Protein AF-A0A1S2WBI8-F1 (afdb_monomer_lite)

Secondary structure (DSSP, 8-state):
--HHHHHHHHHHHHHHHHHHHHHHHHHHHHH--THHHHHHHHHHHHHHHHHHHHHHHHHHHTTT-

Radius of gyration: 14.91 Å; chains: 1; bounding box: 34×15×41 Å

Sequence (65 aa):
MSPGLLKMWISFAGIGLFAISVLLVTISRTKLTGFWQFLMSTVAVLCFIIASIIMVFIVMAGPSA

Foldseek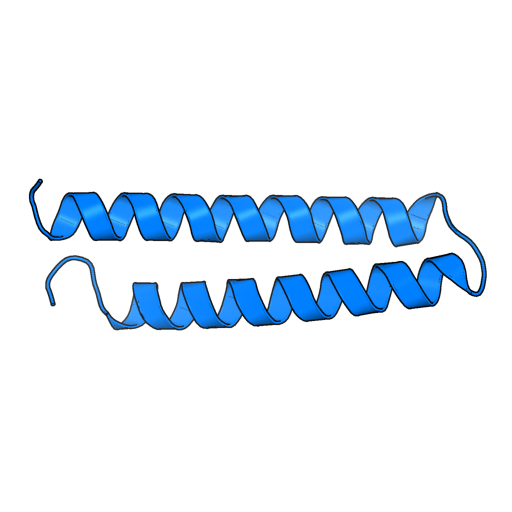 3Di:
DPLLVVLVVLLVVLVVLQVVLVVQLVCLVPPDDDPSSVVSNVVSVVSNVVSVVSNVVSVVVPSPD

pLDDT: mean 72.97, std 7.6, range [51.09, 83.25]

Structure (mmCIF, N/CA/C/O backbone):
data_AF-A0A1S2WBI8-F1
#
_entry.id   AF-A0A1S2WBI8-F1
#
loop_
_atom_site.group_PDB
_atom_site.id
_atom_site.type_symbol
_atom_site.label_atom_id
_atom_site.label_alt_id
_atom_site.label_comp_id
_atom_site.label_asym_id
_atom_site.label_entity_id
_atom_site.label_seq_id
_atom_site.pdbx_PDB_ins_code
_atom_site.Cartn_x
_atom_site.Cartn_y
_atom_site.Cartn_z
_atom_site.occupancy
_atom_site.B_iso_or_equiv
_atom_site.auth_seq_id
_atom_site.auth_comp_id
_atom_site.auth_asym_id
_atom_site.auth_atom_id
_atom_site.pdbx_PDB_model_num
ATOM 1 N N . MET A 1 1 ? 18.682 9.386 -18.676 1.00 56.25 1 MET A N 1
ATOM 2 C CA . MET A 1 1 ? 18.268 8.260 -17.807 1.00 56.25 1 MET A CA 1
ATOM 3 C C . MET A 1 1 ? 17.851 7.114 -18.712 1.00 56.25 1 MET A C 1
ATOM 5 O O . MET A 1 1 ? 17.148 7.382 -19.677 1.00 56.25 1 MET A O 1
ATOM 9 N N . SER A 1 2 ? 18.300 5.882 -18.453 1.00 74.75 2 SER A N 1
ATOM 10 C CA . SER A 1 2 ? 17.769 4.709 -19.166 1.00 74.75 2 SER A CA 1
ATOM 11 C C . SER A 1 2 ? 16.264 4.580 -18.867 1.00 74.75 2 SER A C 1
ATOM 13 O O . SER A 1 2 ? 15.887 4.781 -17.706 1.00 74.75 2 SER A O 1
ATOM 15 N N . PRO A 1 3 ? 15.408 4.249 -19.854 1.00 75.12 3 PRO A N 1
ATOM 16 C CA . PRO A 1 3 ? 13.971 4.043 -19.644 1.00 75.12 3 PRO A CA 1
ATOM 17 C C . PRO A 1 3 ? 13.664 3.087 -18.480 1.00 75.12 3 PRO A C 1
ATOM 19 O O . PRO A 1 3 ? 12.727 3.319 -17.717 1.00 75.12 3 PRO A O 1
ATOM 22 N N . GLY A 1 4 ? 14.506 2.066 -18.281 1.00 73.94 4 GLY A N 1
ATOM 23 C CA . GLY A 1 4 ? 14.372 1.110 -17.180 1.00 73.94 4 GLY A CA 1
ATOM 24 C C . GLY A 1 4 ? 14.654 1.711 -15.798 1.00 73.94 4 GLY A C 1
ATOM 25 O O . GLY A 1 4 ? 13.978 1.371 -14.830 1.00 73.94 4 GLY A O 1
ATOM 26 N N . LEU A 1 5 ? 15.594 2.660 -15.692 1.00 77.25 5 LEU A N 1
ATOM 27 C CA . LEU A 1 5 ? 15.921 3.305 -14.414 1.00 77.25 5 LEU A CA 1
ATOM 28 C C . LEU A 1 5 ? 14.788 4.235 -13.948 1.00 77.25 5 LEU A C 1
ATOM 30 O O . LEU A 1 5 ? 14.493 4.304 -12.758 1.00 77.25 5 LEU A O 1
ATOM 34 N N . LEU A 1 6 ? 14.118 4.911 -14.888 1.00 77.56 6 LEU A N 1
ATOM 35 C CA . LEU A 1 6 ? 12.965 5.768 -14.597 1.00 77.56 6 LEU A CA 1
ATOM 36 C C . LEU A 1 6 ? 11.779 4.945 -14.065 1.00 77.56 6 LEU A C 1
ATOM 38 O O . LEU A 1 6 ? 11.185 5.289 -13.046 1.00 77.56 6 LEU A O 1
ATOM 42 N N . LYS A 1 7 ? 11.478 3.817 -14.722 1.00 68.88 7 LYS A N 1
ATOM 43 C CA . LYS A 1 7 ? 10.424 2.879 -14.306 1.00 68.88 7 LYS A CA 1
ATOM 44 C C . LYS A 1 7 ? 10.671 2.314 -12.902 1.00 68.88 7 LYS A C 1
ATOM 46 O O . LYS A 1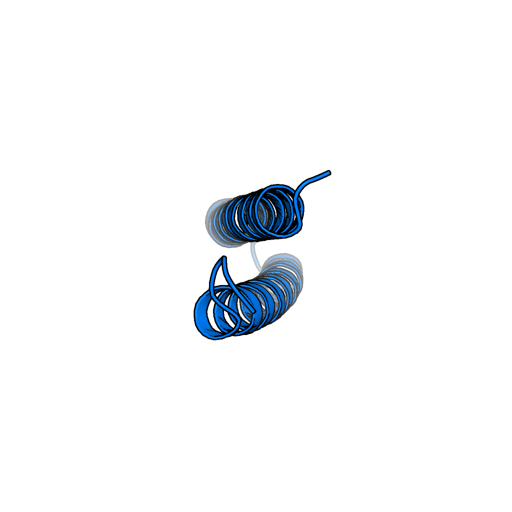 7 ? 9.737 2.195 -12.116 1.00 68.88 7 LYS A O 1
ATOM 51 N N . MET A 1 8 ? 11.930 2.040 -12.557 1.00 79.75 8 MET A N 1
ATOM 52 C CA . MET A 1 8 ? 12.309 1.532 -11.236 1.00 79.75 8 MET A CA 1
ATOM 53 C C . MET A 1 8 ? 12.075 2.558 -10.115 1.00 79.75 8 MET A C 1
ATOM 55 O O . MET A 1 8 ? 11.545 2.205 -9.062 1.00 79.75 8 MET A O 1
ATOM 59 N N . TRP A 1 9 ? 12.408 3.832 -10.346 1.00 79.00 9 TRP A N 1
ATOM 60 C CA . TRP A 1 9 ? 12.110 4.920 -9.404 1.00 79.00 9 TRP A CA 1
ATOM 61 C C . TRP A 1 9 ? 10.603 5.132 -9.213 1.00 79.00 9 TRP A C 1
ATOM 63 O O . TRP A 1 9 ? 10.152 5.362 -8.091 1.00 79.00 9 TRP A O 1
ATOM 73 N N . ILE A 1 10 ? 9.821 4.987 -10.287 1.00 75.25 10 ILE A N 1
ATOM 74 C CA . ILE A 1 10 ? 8.355 5.018 -10.234 1.00 75.25 10 ILE A CA 1
ATOM 75 C C . ILE A 1 10 ? 7.801 3.855 -9.377 1.00 75.25 10 ILE A C 1
ATOM 77 O O . ILE A 1 10 ? 6.932 4.090 -8.535 1.00 75.25 10 ILE A O 1
ATOM 81 N N . SER A 1 11 ? 8.342 2.633 -9.493 1.00 73.94 11 SER A N 1
ATOM 82 C CA . SER A 1 11 ? 7.993 1.520 -8.586 1.00 73.94 11 SER A CA 1
ATOM 83 C C . SER A 1 11 ? 8.346 1.823 -7.133 1.00 73.94 11 SER A C 1
ATOM 85 O O . SER A 1 11 ? 7.558 1.541 -6.233 1.00 73.94 11 SER A O 1
ATOM 87 N N . PHE A 1 12 ? 9.520 2.409 -6.890 1.00 79.88 12 PHE A N 1
ATOM 88 C CA . PHE A 1 12 ? 9.979 2.759 -5.544 1.00 79.88 12 PHE A CA 1
ATOM 89 C C . PHE A 1 12 ? 9.048 3.778 -4.875 1.00 79.88 12 PHE A C 1
ATOM 91 O O . PHE A 1 12 ? 8.707 3.633 -3.701 1.00 79.88 12 PHE A O 1
ATOM 98 N N . ALA A 1 13 ? 8.575 4.763 -5.644 1.00 80.12 13 ALA A N 1
ATOM 99 C CA . ALA A 1 13 ? 7.563 5.710 -5.194 1.00 80.12 13 ALA A CA 1
ATOM 100 C C . ALA A 1 13 ? 6.226 5.014 -4.877 1.00 80.12 13 ALA A C 1
ATOM 102 O O . ALA A 1 13 ? 5.626 5.302 -3.843 1.00 80.12 13 ALA A O 1
ATOM 103 N N . GLY A 1 14 ? 5.788 4.058 -5.706 1.00 73.69 14 GLY A N 1
ATOM 104 C CA . GLY A 1 14 ? 4.572 3.268 -5.468 1.00 73.69 14 GLY A CA 1
ATOM 105 C C . GLY A 1 14 ? 4.635 2.416 -4.194 1.00 73.69 14 GLY A C 1
ATOM 106 O O . GLY A 1 14 ? 3.698 2.422 -3.395 1.00 73.69 14 GLY A O 1
ATOM 107 N N . ILE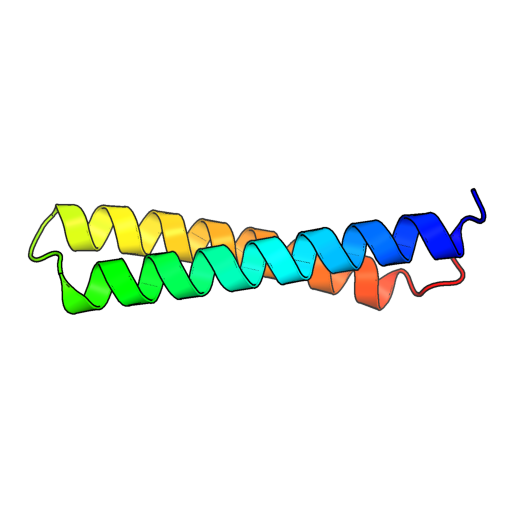 A 1 15 ? 5.765 1.744 -3.952 1.00 81.25 15 ILE A N 1
ATOM 108 C CA . ILE A 1 15 ? 6.008 0.960 -2.729 1.00 81.25 15 ILE A CA 1
ATOM 109 C C . ILE A 1 15 ? 6.056 1.880 -1.497 1.00 81.25 15 ILE A C 1
ATOM 111 O O . ILE A 1 15 ? 5.466 1.560 -0.463 1.00 81.25 15 ILE A O 1
ATOM 115 N N . GLY A 1 16 ? 6.697 3.049 -1.610 1.00 81.12 16 GLY A N 1
ATOM 116 C CA . GLY A 1 16 ? 6.714 4.062 -0.553 1.00 81.12 16 GLY A CA 1
ATOM 117 C C . GLY A 1 16 ? 5.313 4.576 -0.203 1.00 81.12 16 GLY A C 1
ATOM 118 O O . GLY A 1 16 ? 4.963 4.665 0.974 1.00 81.12 16 GLY A O 1
ATOM 119 N N . LEU A 1 17 ? 4.476 4.835 -1.214 1.00 74.56 17 LEU A N 1
ATOM 120 C CA . LEU A 1 17 ? 3.082 5.248 -1.024 1.00 74.56 17 LEU A CA 1
ATOM 121 C C . LEU A 1 17 ? 2.262 4.166 -0.301 1.00 74.56 17 LEU A C 1
ATOM 123 O O . LEU A 1 17 ? 1.477 4.468 0.599 1.00 74.56 17 LEU A O 1
ATOM 127 N N . PHE A 1 18 ? 2.487 2.898 -0.651 1.00 77.31 18 PHE A N 1
ATOM 128 C CA . PHE A 1 18 ? 1.827 1.755 -0.023 1.00 77.31 18 PHE A CA 1
ATOM 129 C C . PHE A 1 18 ? 2.200 1.618 1.461 1.00 77.31 18 PHE A C 1
ATOM 131 O O . PHE A 1 18 ? 1.324 1.417 2.307 1.00 77.31 18 PHE A O 1
ATOM 138 N N . ALA A 1 19 ? 3.480 1.808 1.799 1.00 80.19 19 ALA A N 1
ATOM 139 C CA . ALA A 1 19 ? 3.954 1.804 3.181 1.00 80.19 19 ALA A CA 1
ATOM 140 C C . ALA A 1 19 ? 3.312 2.926 4.019 1.00 80.19 19 ALA A C 1
ATOM 142 O O . ALA A 1 19 ? 2.854 2.679 5.137 1.00 80.19 19 ALA A O 1
ATOM 143 N N . ILE A 1 20 ? 3.200 4.139 3.464 1.00 79.19 20 ILE A N 1
ATOM 144 C CA . ILE A 1 20 ? 2.525 5.272 4.121 1.00 79.19 20 ILE A CA 1
ATOM 145 C C . ILE A 1 20 ? 1.041 4.959 4.351 1.00 79.19 20 ILE A C 1
ATOM 147 O O . ILE A 1 20 ? 0.515 5.226 5.432 1.00 79.19 20 ILE A O 1
ATOM 151 N N . SER A 1 21 ? 0.374 4.343 3.372 1.00 74.94 21 SER A N 1
ATOM 152 C CA . SER A 1 21 ? -1.035 3.957 3.482 1.00 74.94 21 SER A CA 1
ATOM 153 C C . SER A 1 21 ? -1.272 2.946 4.610 1.00 74.94 21 SER A C 1
ATOM 155 O O . SER A 1 21 ? -2.199 3.113 5.405 1.00 74.94 21 SER A O 1
ATOM 157 N N . VAL A 1 22 ? -0.414 1.927 4.731 1.00 75.44 22 VAL A N 1
ATOM 158 C CA . VAL A 1 22 ? -0.492 0.927 5.811 1.00 75.44 22 VAL A CA 1
ATOM 159 C C . VAL A 1 22 ? -0.241 1.559 7.183 1.00 75.44 22 VAL A C 1
ATOM 161 O O . VAL A 1 22 ? -0.958 1.243 8.138 1.00 75.44 22 VAL A O 1
ATOM 164 N N . LEU A 1 23 ? 0.714 2.489 7.296 1.00 78.31 23 LEU A N 1
ATOM 165 C CA . LEU A 1 23 ? 0.956 3.229 8.540 1.00 78.31 23 LEU A CA 1
ATOM 166 C C . LEU A 1 23 ? -0.260 4.078 8.936 1.00 78.31 23 LEU A C 1
ATOM 168 O O . LEU A 1 23 ? -0.686 4.028 10.091 1.00 78.31 23 LEU A O 1
ATOM 172 N N . LEU A 1 24 ? -0.868 4.789 7.981 1.00 70.88 24 LEU A N 1
ATOM 173 C CA . LEU A 1 24 ? -2.082 5.576 8.218 1.00 70.88 24 LEU A CA 1
ATOM 174 C C . LEU A 1 24 ? -3.257 4.700 8.681 1.00 70.88 24 LEU A C 1
ATOM 176 O O . LEU A 1 24 ? -3.923 5.051 9.656 1.00 70.88 24 LEU A O 1
ATOM 180 N N . VAL A 1 25 ? -3.488 3.545 8.037 1.00 73.31 25 VAL A N 1
ATOM 181 C CA . VAL A 1 25 ? -4.511 2.570 8.475 1.00 73.31 25 VAL A CA 1
ATOM 182 C C . VAL A 1 25 ? -4.238 2.112 9.904 1.00 73.31 25 VAL A C 1
ATOM 184 O O . VAL A 1 25 ? -5.147 2.090 10.736 1.00 73.31 25 VAL A O 1
ATOM 187 N N . THR A 1 26 ? -2.991 1.741 10.196 1.00 72.00 26 THR A N 1
ATOM 188 C CA . THR A 1 26 ? -2.606 1.184 11.498 1.00 72.00 26 THR A CA 1
ATOM 189 C C . THR A 1 26 ? -2.811 2.207 12.615 1.00 72.00 26 THR A C 1
ATOM 191 O O . THR A 1 26 ? -3.378 1.878 13.659 1.00 72.00 26 THR A O 1
ATOM 194 N N . ILE A 1 27 ? -2.450 3.473 12.379 1.00 69.88 27 ILE A N 1
ATOM 195 C CA . ILE A 1 27 ? -2.694 4.581 13.317 1.00 69.88 27 ILE A CA 1
ATOM 196 C C . ILE A 1 27 ? -4.200 4.855 13.456 1.00 69.88 27 ILE A C 1
ATOM 198 O O . ILE A 1 27 ? -4.701 5.005 14.574 1.00 69.88 27 ILE A O 1
ATOM 202 N N . SER A 1 28 ? -4.945 4.841 12.345 1.00 65.69 28 SER A N 1
ATOM 203 C CA . SER A 1 28 ? -6.400 5.016 12.349 1.00 65.69 28 SER A CA 1
ATOM 204 C C . SER A 1 28 ? -7.115 3.970 13.197 1.00 65.69 28 SER A C 1
ATOM 206 O O . SER A 1 28 ? -8.124 4.298 13.812 1.00 65.69 28 SER A O 1
ATOM 208 N N . ARG A 1 29 ? -6.632 2.723 13.233 1.00 65.62 29 ARG A N 1
ATOM 209 C CA . ARG A 1 29 ? -7.280 1.638 13.988 1.00 65.62 29 ARG A CA 1
ATOM 210 C C . ARG A 1 29 ? -6.888 1.592 15.465 1.00 65.62 29 ARG A C 1
ATOM 212 O O . ARG A 1 29 ? -7.649 1.046 16.253 1.00 65.62 29 ARG A O 1
ATOM 219 N N . THR A 1 30 ? -5.724 2.125 15.838 1.00 65.56 30 THR A N 1
ATOM 220 C CA . THR A 1 30 ? -5.169 1.989 17.200 1.00 65.56 30 THR A CA 1
ATOM 221 C C . THR A 1 30 ? -5.383 3.211 18.090 1.00 65.56 30 THR A C 1
ATOM 223 O O . THR A 1 30 ? -5.405 3.066 19.310 1.00 65.56 30 THR A O 1
ATOM 226 N N . LYS A 1 31 ? -5.540 4.413 17.517 1.00 56.81 31 LYS A N 1
ATOM 227 C CA . LYS A 1 31 ? -5.579 5.676 18.283 1.00 56.81 31 LYS A CA 1
ATOM 228 C C . LYS A 1 31 ? -6.853 6.505 18.111 1.00 56.81 31 LYS A C 1
ATOM 230 O O . LYS A 1 31 ? -7.080 7.397 18.921 1.00 56.81 31 LYS A O 1
ATOM 235 N N . LEU A 1 32 ? -7.653 6.262 17.073 1.00 61.16 32 LEU A N 1
ATOM 236 C CA . LEU A 1 32 ? -8.800 7.107 16.718 1.00 61.16 32 LEU A CA 1
ATOM 237 C C . LEU A 1 32 ? -10.096 6.311 16.892 1.00 61.16 32 LEU A C 1
ATOM 239 O O . LEU A 1 32 ? -10.206 5.205 16.375 1.00 61.16 32 LEU A O 1
ATOM 243 N N . THR A 1 33 ? -11.068 6.873 17.613 1.00 63.84 33 THR A N 1
ATOM 244 C CA . THR A 1 33 ? -12.396 6.282 17.839 1.00 63.84 33 THR A CA 1
ATOM 245 C C . THR A 1 33 ? -13.488 7.188 17.258 1.00 63.84 33 THR A C 1
ATOM 247 O O . THR A 1 33 ? -13.390 8.416 17.296 1.00 63.84 33 THR A O 1
ATOM 250 N N . GLY A 1 34 ? -14.530 6.593 16.668 1.00 75.19 34 GLY A N 1
ATOM 251 C CA . GLY A 1 34 ? -15.693 7.319 16.136 1.00 75.19 34 GLY A CA 1
ATOM 252 C 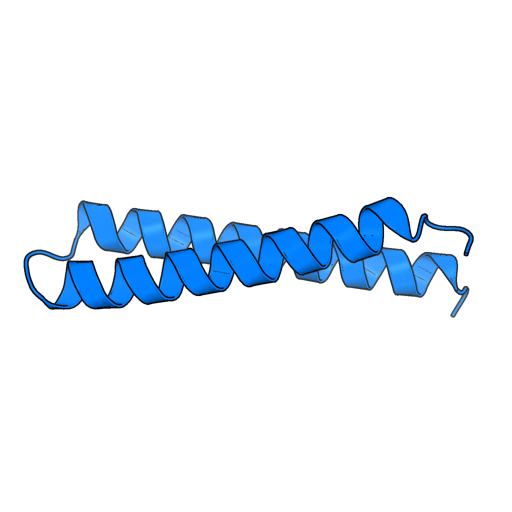C . GLY A 1 34 ? -15.503 7.899 14.724 1.00 75.19 34 GLY A C 1
ATOM 253 O O . GLY A 1 34 ? -14.987 7.237 13.827 1.00 75.19 34 GLY A O 1
ATOM 254 N N . PHE A 1 35 ? -15.951 9.138 14.498 1.00 73.75 35 PHE A N 1
ATOM 255 C CA . PHE A 1 35 ? -16.001 9.771 13.167 1.00 73.75 35 PHE A CA 1
ATOM 256 C C . PHE A 1 35 ? -14.618 9.943 12.510 1.00 73.75 35 PHE A C 1
ATOM 258 O O . PHE A 1 35 ? -14.451 9.700 11.315 1.00 73.75 35 PHE A O 1
ATOM 265 N N . TRP A 1 36 ? -13.597 10.280 13.302 1.00 69.19 36 TRP A N 1
ATOM 266 C CA . TRP A 1 36 ? -12.226 10.441 12.809 1.00 69.19 36 TRP A CA 1
ATOM 267 C C . TRP A 1 36 ? -11.597 9.134 12.320 1.00 69.19 36 TRP A C 1
ATOM 269 O O . TRP A 1 36 ? -10.813 9.143 11.371 1.00 69.19 36 TRP A O 1
ATOM 279 N N . GLN A 1 37 ? -11.978 8.005 12.920 1.00 73.88 37 GLN A N 1
ATOM 280 C CA . GLN A 1 37 ? -11.562 6.679 12.471 1.00 73.88 37 GLN A CA 1
ATOM 281 C C . GLN A 1 37 ? -12.159 6.345 11.102 1.00 73.88 37 GLN A C 1
ATOM 283 O O . GLN A 1 37 ? -11.476 5.788 10.246 1.00 73.88 37 GLN A O 1
ATOM 288 N N . PHE A 1 38 ? -13.428 6.697 10.883 1.00 75.44 38 PHE A N 1
ATOM 289 C CA . PHE A 1 38 ? -14.100 6.459 9.609 1.00 75.44 38 PHE A CA 1
ATOM 290 C C . PHE A 1 38 ? -13.475 7.289 8.480 1.00 75.44 38 PHE A C 1
ATOM 292 O O . PHE A 1 38 ? -13.181 6.754 7.408 1.00 75.44 38 PHE A O 1
ATOM 299 N N . LEU A 1 39 ? -13.195 8.571 8.741 1.00 80.62 39 LEU A N 1
ATOM 300 C CA . LEU A 1 39 ? -12.570 9.460 7.762 1.00 80.62 39 LEU A CA 1
ATOM 301 C C . LEU A 1 39 ? -11.152 8.995 7.394 1.00 80.62 39 LEU A C 1
ATOM 303 O O . LEU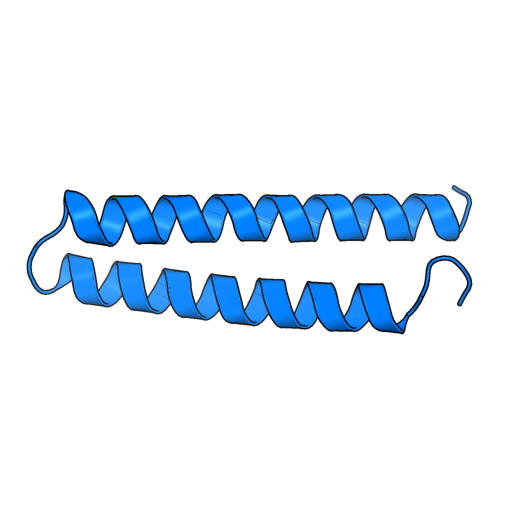 A 1 39 ? -10.842 8.845 6.212 1.00 80.62 39 LEU A O 1
ATOM 307 N N . MET A 1 40 ? -10.315 8.693 8.390 1.00 75.94 40 MET A N 1
ATOM 308 C CA . MET A 1 40 ? -8.941 8.231 8.156 1.00 75.94 40 MET A CA 1
ATOM 309 C C . MET A 1 40 ? -8.894 6.854 7.491 1.00 75.94 40 MET A C 1
ATOM 311 O O . MET A 1 40 ? -8.100 6.648 6.575 1.00 75.94 40 MET A O 1
ATOM 315 N N . SER A 1 41 ? -9.787 5.933 7.864 1.00 76.62 41 SER A N 1
ATOM 316 C CA . SER A 1 41 ? -9.874 4.629 7.203 1.00 76.62 41 SER A CA 1
ATOM 317 C C . SER A 1 41 ? -10.349 4.750 5.750 1.00 76.62 41 SER A C 1
ATOM 319 O O . SER A 1 41 ? -9.877 3.991 4.908 1.00 76.62 41 SER A O 1
ATOM 321 N N . THR A 1 42 ? -11.229 5.706 5.433 1.00 81.31 42 THR A N 1
ATOM 322 C CA . THR A 1 42 ? -11.687 5.961 4.054 1.00 81.31 42 THR A CA 1
ATOM 323 C C . THR A 1 42 ? -10.563 6.536 3.193 1.00 81.31 42 THR A C 1
ATOM 325 O O . THR A 1 42 ? -10.305 6.037 2.099 1.00 81.31 42 THR A O 1
ATOM 328 N N . VAL A 1 43 ? -9.839 7.536 3.706 1.00 80.62 43 VAL A N 1
ATOM 329 C CA . VAL A 1 43 ? -8.672 8.123 3.024 1.00 80.62 43 VAL A CA 1
ATOM 330 C C . VAL A 1 43 ? -7.584 7.073 2.798 1.00 80.62 43 VAL A C 1
ATOM 332 O O . VAL A 1 43 ? -6.991 7.012 1.723 1.00 80.62 43 VAL A O 1
ATOM 335 N N . ALA A 1 44 ? -7.349 6.205 3.779 1.00 78.38 44 ALA A N 1
ATOM 336 C CA . ALA A 1 44 ? -6.338 5.171 3.661 1.00 78.38 44 ALA A CA 1
ATOM 337 C C . ALA A 1 44 ? -6.735 4.055 2.675 1.00 78.38 44 ALA A C 1
ATOM 339 O O . ALA A 1 44 ? -5.878 3.550 1.956 1.00 78.38 44 ALA A O 1
ATOM 340 N N . VAL A 1 45 ? -8.025 3.714 2.563 1.00 80.19 45 VAL A N 1
ATOM 341 C CA . VAL A 1 45 ? -8.520 2.809 1.508 1.00 80.19 45 VAL A CA 1
ATOM 342 C C . VAL A 1 45 ? -8.359 3.436 0.122 1.00 80.19 45 VAL A C 1
ATOM 344 O O . VAL A 1 45 ? -7.895 2.760 -0.794 1.00 80.19 45 VAL A O 1
ATOM 347 N N . LEU A 1 46 ? -8.664 4.728 -0.040 1.00 82.81 46 LEU A N 1
ATOM 348 C CA . LEU A 1 46 ? -8.440 5.441 -1.303 1.00 82.81 46 LEU A CA 1
ATOM 349 C C . LEU A 1 46 ? -6.955 5.454 -1.688 1.00 82.81 46 LEU A C 1
ATOM 351 O O . LEU A 1 46 ? -6.613 5.156 -2.830 1.00 82.81 46 LEU A O 1
ATOM 355 N N . CYS A 1 47 ? -6.068 5.728 -0.729 1.00 76.75 47 CYS A N 1
ATOM 356 C CA . CYS A 1 47 ? -4.623 5.701 -0.946 1.00 76.75 47 CYS A CA 1
ATOM 357 C C . CYS A 1 47 ? -4.126 4.295 -1.332 1.00 76.75 47 CYS A C 1
ATOM 359 O O . CYS A 1 47 ? -3.329 4.150 -2.258 1.00 76.75 47 CYS A O 1
ATOM 361 N N . PHE A 1 48 ? -4.668 3.247 -0.704 1.00 79.94 48 PHE A N 1
ATOM 362 C CA . PHE A 1 48 ? -4.354 1.856 -1.033 1.00 79.94 48 PHE A CA 1
ATOM 363 C C . PHE A 1 48 ? -4.809 1.468 -2.447 1.00 79.94 48 PHE A C 1
ATOM 365 O O . PHE A 1 48 ? -4.068 0.798 -3.162 1.00 79.94 48 PHE A O 1
ATOM 372 N N . ILE A 1 49 ? -6.000 1.910 -2.869 1.00 83.25 49 ILE A N 1
ATOM 373 C CA . ILE A 1 49 ? -6.525 1.689 -4.227 1.00 83.25 49 ILE A CA 1
ATOM 374 C C . ILE A 1 49 ? -5.657 2.404 -5.269 1.00 83.25 49 ILE A C 1
ATOM 376 O O . ILE A 1 49 ? -5.316 1.829 -6.297 1.00 83.25 49 ILE A O 1
ATOM 380 N N . ILE A 1 50 ? -5.257 3.648 -5.006 1.00 79.81 50 ILE A N 1
ATOM 381 C CA . ILE A 1 50 ? -4.390 4.401 -5.921 1.00 79.81 50 ILE A CA 1
ATOM 382 C C . ILE A 1 50 ? -3.013 3.729 -6.018 1.00 79.81 50 ILE A C 1
ATOM 384 O O . ILE A 1 50 ? -2.506 3.517 -7.118 1.00 79.81 50 ILE A O 1
ATOM 388 N N . ALA A 1 51 ? -2.431 3.324 -4.886 1.00 72.31 51 ALA A N 1
ATOM 389 C CA . ALA A 1 51 ? -1.151 2.622 -4.852 1.00 72.31 51 ALA A CA 1
ATOM 390 C C . ALA A 1 51 ? -1.204 1.262 -5.570 1.00 72.31 51 ALA A C 1
ATOM 392 O O . ALA A 1 51 ? -0.262 0.915 -6.284 1.00 72.31 51 ALA A O 1
ATOM 393 N N . SER A 1 52 ? -2.299 0.505 -5.431 1.00 76.00 52 SER A N 1
ATOM 394 C CA . SER A 1 52 ? -2.464 -0.785 -6.107 1.00 76.00 52 SER A CA 1
ATOM 395 C C . SER A 1 52 ? -2.644 -0.628 -7.619 1.00 76.00 52 SER A C 1
ATOM 397 O O . SER A 1 52 ? -2.028 -1.380 -8.372 1.00 76.00 52 SER A O 1
ATOM 399 N N . ILE A 1 53 ? -3.387 0.387 -8.076 1.00 81.81 53 ILE A N 1
ATOM 400 C CA . ILE A 1 53 ? -3.509 0.723 -9.504 1.00 81.81 53 ILE A CA 1
ATOM 401 C C . ILE A 1 53 ? -2.143 1.100 -10.086 1.00 81.81 53 ILE A C 1
ATOM 403 O O . ILE A 1 53 ? -1.763 0.577 -11.133 1.00 81.81 53 ILE A O 1
ATOM 407 N N . ILE A 1 54 ? -1.383 1.955 -9.393 1.00 75.56 54 ILE A N 1
ATOM 408 C CA . ILE A 1 54 ? -0.029 2.353 -9.803 1.00 75.56 54 ILE A CA 1
ATOM 409 C C . ILE A 1 54 ? 0.883 1.119 -9.897 1.00 75.56 54 ILE A C 1
ATOM 411 O O . ILE A 1 54 ? 1.542 0.925 -10.917 1.00 75.56 54 ILE A O 1
ATOM 415 N N . MET A 1 55 ? 0.871 0.240 -8.890 1.00 72.56 55 MET A N 1
ATOM 416 C CA . MET A 1 55 ? 1.639 -1.012 -8.896 1.00 72.56 55 MET A CA 1
ATOM 417 C C . MET A 1 55 ? 1.274 -1.925 -10.069 1.00 72.56 55 MET A C 1
ATOM 419 O O . MET A 1 55 ? 2.173 -2.419 -10.745 1.00 72.56 55 MET A O 1
ATOM 423 N N . VAL A 1 56 ? -0.017 -2.129 -10.350 1.00 74.75 56 VAL A N 1
ATOM 424 C CA . VAL A 1 56 ? -0.468 -2.959 -11.480 1.00 74.75 56 VAL A CA 1
ATOM 425 C C . VAL A 1 56 ? -0.010 -2.363 -12.809 1.00 74.75 56 VAL A C 1
ATOM 427 O O . VAL A 1 56 ? 0.514 -3.094 -13.647 1.00 74.75 56 VAL A O 1
ATOM 430 N N . PHE A 1 57 ? -0.137 -1.045 -12.989 1.00 70.00 57 PHE A N 1
ATOM 431 C CA . PHE A 1 57 ? 0.282 -0.369 -14.218 1.00 70.00 57 PHE A CA 1
ATOM 432 C C . PHE A 1 57 ? 1.788 -0.509 -14.463 1.00 70.00 57 PHE A C 1
ATOM 434 O O . PHE A 1 57 ? 2.213 -0.751 -15.589 1.00 70.00 57 PHE A O 1
ATOM 441 N N . ILE A 1 58 ? 2.600 -0.405 -13.410 1.00 66.88 58 ILE A N 1
ATOM 442 C CA . ILE A 1 58 ? 4.059 -0.500 -13.517 1.00 66.88 58 ILE A CA 1
ATOM 443 C C . ILE A 1 58 ? 4.525 -1.947 -13.702 1.00 66.88 58 ILE A C 1
ATOM 445 O O . ILE A 1 58 ? 5.389 -2.211 -14.537 1.00 66.88 58 ILE A O 1
ATOM 449 N N . VAL A 1 59 ? 3.951 -2.892 -12.950 1.00 66.12 59 VAL A N 1
ATOM 450 C CA . VAL A 1 59 ? 4.274 -4.322 -13.061 1.00 66.12 59 VAL A CA 1
ATOM 451 C C . VAL A 1 59 ? 3.898 -4.851 -14.443 1.00 66.12 59 VAL A C 1
ATOM 453 O O . VAL A 1 59 ? 4.703 -5.547 -15.059 1.00 66.12 59 VAL A O 1
ATOM 456 N N . MET A 1 60 ? 2.718 -4.489 -14.959 1.00 66.56 60 MET A N 1
ATOM 457 C CA . MET A 1 60 ? 2.287 -4.893 -16.301 1.00 66.56 60 MET A CA 1
ATOM 458 C C . MET A 1 60 ? 3.056 -4.174 -17.413 1.00 66.56 60 MET A C 1
ATOM 460 O O . MET A 1 60 ? 3.295 -4.775 -18.456 1.00 66.56 60 MET A O 1
ATOM 464 N N . 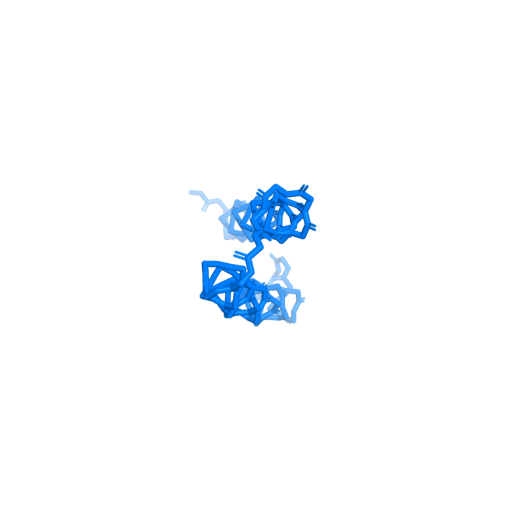ALA A 1 61 ? 3.491 -2.927 -17.198 1.00 64.94 61 ALA A N 1
ATOM 465 C CA . ALA A 1 61 ? 4.332 -2.218 -18.162 1.00 64.94 61 ALA A CA 1
ATOM 466 C C . ALA A 1 61 ? 5.724 -2.848 -18.314 1.00 64.94 61 ALA A C 1
ATOM 468 O O . ALA A 1 61 ? 6.364 -2.635 -19.339 1.00 64.94 61 ALA A O 1
ATOM 469 N N . GLY A 1 62 ? 6.191 -3.627 -17.333 1.00 59.00 62 GLY A N 1
ATOM 470 C CA . GLY A 1 62 ? 7.500 -4.270 -17.355 1.00 59.00 62 GLY A CA 1
ATOM 471 C C . GLY A 1 62 ? 8.671 -3.268 -17.427 1.00 59.00 62 GLY A C 1
ATOM 472 O O . GLY A 1 62 ? 8.546 -2.138 -17.898 1.00 59.00 62 GLY A O 1
ATOM 473 N N . PRO A 1 63 ? 9.877 -3.642 -16.979 1.00 53.53 63 PRO A N 1
ATOM 474 C CA . PRO A 1 63 ? 11.047 -2.760 -17.056 1.00 53.53 63 PRO A CA 1
ATOM 475 C C . PRO A 1 63 ? 11.482 -2.408 -18.497 1.00 53.53 63 PRO A C 1
ATOM 477 O O . PRO A 1 63 ? 12.365 -1.567 -18.662 1.00 53.53 63 PRO A O 1
ATOM 480 N N . SER A 1 64 ? 10.874 -3.023 -19.521 1.00 55.62 64 SER A N 1
ATOM 481 C CA . SER A 1 64 ? 11.332 -3.020 -20.917 1.00 55.62 64 SER A CA 1
ATOM 482 C C . SER A 1 64 ? 10.321 -2.554 -21.980 1.00 55.62 64 SER A C 1
ATOM 484 O O . SER A 1 64 ? 10.653 -2.658 -23.158 1.00 55.62 64 SER A O 1
ATOM 486 N N . ALA A 1 65 ? 9.124 -2.069 -21.622 1.00 51.09 65 ALA A N 1
ATOM 487 C CA . ALA A 1 65 ? 8.247 -1.393 -22.596 1.00 51.09 65 ALA A CA 1
ATOM 488 C C . ALA A 1 65 ? 8.702 0.040 -22.909 1.00 51.09 65 ALA A C 1
ATOM 490 O O . ALA A 1 65 ? 9.405 0.642 -22.059 1.00 51.09 65 ALA A O 1
#